Protein AF-A0A2S9T0W3-F1 (afdb_monomer_lite)

Secondary structure (DSSP, 8-state):
-HHHHHHHHHHHHHHHHHHTTSS-HHHHHHHHHSHHHHHHHHHHHHHHHHTGGG--HHHHHHHHHHHHHHHHHSTT-HHHHHHTHHHHHHHHHHHHHHHSPP---SS--HHHHHHHHHHHHHHHHHTT---SSHHHHHHHHHHHHHHHHHHHIIIIIHHHHHHHHHHHHHHTT-

Foldseek 3Di:
DVLLVQLLVVLVVLVVCCVVVVDPPVVSVVVCPDDSNCVNLVVLLVVCVVCVVVDDPVNLVVLQVVLVVCCVPCVVPPNCVRRVNSNSVNSVVCCCPPPPDDDDDPFDLVVQLVVQLVVLVVVCVVVVVAPPDNVVNCVVSVVVSVVRSVVCRVPPVVVVVVVVVVVVVVVVVD

Organism: NCBI:txid28198

Sequence (174 aa):
MILYSLSVVYMFMVDYIVSLEIVSRHHGNILLFQFPAQVRLFMVGILLYILFDKFNKNNIYLLAIVSLILLIFLKDNTYFNYILYPFCIGFMMIFLVYFVKNIKVNFDFSYSLYILHFPVIQLALYFEINPTNPIISFVVLFAVILVLSYFSEKYIEKRFIKIGREIVKKDKSA

pLDDT: mean 91.64, std 5.42, range [58.5, 97.12]

Structure (mmCIF, N/CA/C/O backbone):
data_AF-A0A2S9T0W3-F1
#
_entry.id   AF-A0A2S9T0W3-F1
#
loop_
_atom_site.group_PDB
_atom_site.id
_atom_site.type_symbol
_atom_site.label_atom_id
_atom_site.label_alt_id
_atom_site.label_comp_id
_atom_site.label_asym_id
_atom_site.label_entity_id
_atom_site.label_seq_id
_atom_site.pdbx_PDB_ins_code
_atom_site.Cartn_x
_atom_site.Cartn_y
_atom_site.Cartn_z
_atom_site.occupancy
_atom_site.B_iso_or_equiv
_atom_site.auth_seq_id
_atom_site.auth_comp_id
_atom_site.auth_asym_id
_atom_site.auth_atom_id
_atom_site.pdbx_PDB_model_num
ATOM 1 N N . MET A 1 1 ? 11.071 14.656 4.785 1.00 87.50 1 MET A N 1
ATOM 2 C CA . MET A 1 1 ? 11.487 14.930 3.390 1.00 87.50 1 MET A CA 1
ATOM 3 C C . MET A 1 1 ? 12.848 14.334 3.043 1.00 87.50 1 MET A C 1
ATOM 5 O O . MET A 1 1 ? 12.923 13.676 2.021 1.00 87.50 1 MET A O 1
ATOM 9 N N . ILE A 1 2 ? 13.882 14.448 3.888 1.00 93.88 2 ILE A N 1
ATOM 10 C CA . ILE A 1 2 ? 15.210 13.849 3.613 1.00 93.88 2 ILE A CA 1
ATOM 11 C C . ILE A 1 2 ? 15.140 12.327 3.374 1.00 93.88 2 ILE A C 1
ATOM 13 O O . ILE A 1 2 ? 15.673 11.822 2.393 1.00 93.88 2 ILE A O 1
ATOM 17 N N . LEU A 1 3 ? 14.416 11.587 4.220 1.00 95.06 3 LEU A N 1
ATOM 18 C CA . LEU A 1 3 ? 14.231 10.139 4.031 1.00 95.06 3 LEU A CA 1
ATOM 19 C C . LEU A 1 3 ? 13.476 9.796 2.738 1.00 95.06 3 LEU A C 1
ATOM 21 O O . LEU A 1 3 ? 13.749 8.775 2.118 1.00 95.06 3 LEU A O 1
ATOM 25 N N . TYR A 1 4 ? 12.560 10.669 2.310 1.00 95.94 4 TYR A N 1
ATOM 26 C CA . TYR A 1 4 ? 11.852 10.508 1.044 1.00 95.94 4 TYR A CA 1
ATOM 27 C C . TYR A 1 4 ? 12.822 10.633 -0.132 1.00 95.94 4 TYR A C 1
ATOM 29 O O . TYR A 1 4 ? 12.882 9.743 -0.974 1.00 95.94 4 TYR A O 1
ATOM 37 N N . SER A 1 5 ? 13.627 11.701 -0.158 1.00 95.88 5 SER A N 1
ATOM 38 C CA . SER A 1 5 ? 14.608 11.914 -1.224 1.00 95.88 5 SER A CA 1
ATOM 39 C C . SER A 1 5 ? 15.662 10.810 -1.261 1.00 95.88 5 SER A C 1
ATOM 41 O O . SER A 1 5 ? 15.990 10.341 -2.342 1.00 95.88 5 SER A O 1
ATOM 43 N N . LEU A 1 6 ? 16.139 10.336 -0.104 1.00 96.81 6 LEU A N 1
ATOM 44 C CA . LEU A 1 6 ? 17.075 9.207 -0.038 1.00 96.81 6 LEU A CA 1
ATOM 45 C C . LEU A 1 6 ? 16.468 7.924 -0.614 1.00 96.81 6 LEU A C 1
ATOM 47 O O . LEU A 1 6 ? 17.125 7.226 -1.378 1.00 96.81 6 LEU A O 1
ATOM 51 N N . SER A 1 7 ? 15.205 7.640 -0.291 1.00 96.50 7 SER A N 1
ATOM 52 C CA . SER A 1 7 ? 14.482 6.480 -0.816 1.00 96.50 7 SER A CA 1
ATOM 53 C C . SER A 1 7 ? 14.293 6.560 -2.340 1.00 96.50 7 SER A C 1
ATOM 55 O O . SER A 1 7 ? 14.502 5.574 -3.041 1.00 96.50 7 SER A O 1
ATOM 57 N N . VAL A 1 8 ? 13.991 7.748 -2.877 1.00 96.56 8 VAL A N 1
ATOM 58 C CA . VAL A 1 8 ? 13.901 7.987 -4.329 1.00 96.56 8 VAL A CA 1
ATOM 59 C C . VAL A 1 8 ? 15.259 7.815 -5.015 1.00 96.56 8 VAL A C 1
ATOM 61 O O . VAL A 1 8 ? 15.347 7.124 -6.028 1.00 96.56 8 VAL A O 1
ATOM 64 N N . VAL A 1 9 ? 16.325 8.405 -4.462 1.00 96.81 9 VAL A N 1
ATOM 65 C CA . VAL A 1 9 ? 17.693 8.254 -4.989 1.00 96.81 9 VAL A CA 1
ATOM 66 C C . VAL A 1 9 ? 18.105 6.785 -4.990 1.00 96.81 9 VAL A C 1
ATOM 68 O O . V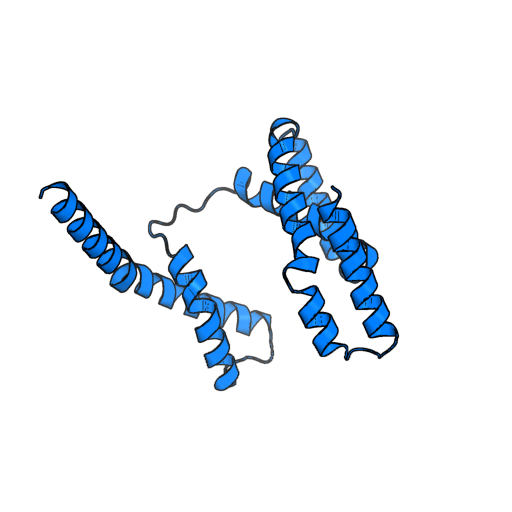AL A 1 9 ? 18.636 6.310 -5.988 1.00 96.81 9 VAL A O 1
ATOM 71 N N . TYR A 1 10 ? 17.797 6.048 -3.919 1.00 96.25 10 TYR A N 1
ATOM 72 C CA . TYR A 1 10 ? 18.045 4.612 -3.839 1.00 96.25 10 TYR A CA 1
ATOM 73 C C . TYR A 1 10 ? 17.376 3.847 -4.990 1.00 96.25 10 TYR A C 1
ATOM 75 O O . TYR A 1 10 ? 18.027 3.022 -5.623 1.00 96.25 10 TYR A O 1
ATOM 83 N N . MET A 1 11 ? 16.116 4.145 -5.321 1.00 95.56 11 MET A N 1
ATOM 84 C CA . MET A 1 11 ? 15.438 3.480 -6.441 1.00 95.56 11 MET A CA 1
ATOM 85 C C . MET A 1 11 ? 16.101 3.758 -7.788 1.00 95.56 11 MET A C 1
ATOM 87 O O . MET A 1 11 ? 16.319 2.822 -8.551 1.00 95.56 11 MET A O 1
ATOM 91 N N . PHE A 1 12 ? 16.463 5.015 -8.067 1.00 96.25 12 PHE A N 1
ATOM 92 C CA . PHE A 1 12 ? 17.197 5.352 -9.290 1.00 96.25 12 PHE A CA 1
ATOM 93 C C . PHE A 1 12 ? 18.577 4.691 -9.331 1.00 96.25 12 PHE A C 1
ATOM 95 O O . PHE A 1 12 ? 19.000 4.245 -10.391 1.00 96.25 12 PHE A O 1
ATOM 102 N N . MET A 1 13 ? 19.268 4.581 -8.193 1.00 95.00 13 MET A N 1
ATOM 103 C CA . MET A 1 13 ? 20.545 3.868 -8.114 1.00 95.00 13 MET A CA 1
ATOM 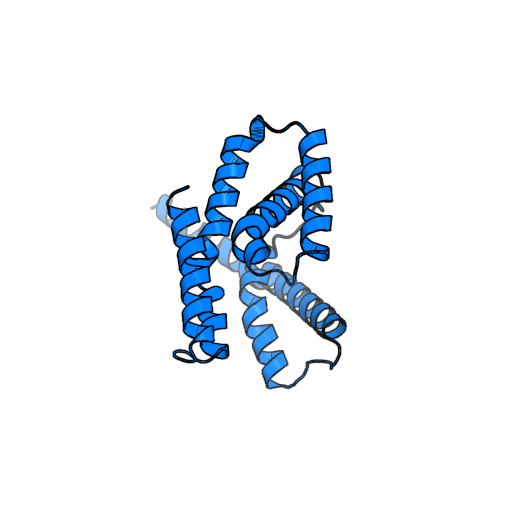104 C C . MET A 1 13 ? 20.385 2.376 -8.412 1.00 95.00 13 MET A C 1
ATOM 106 O O . MET A 1 13 ? 21.174 1.828 -9.177 1.00 95.00 13 MET A O 1
ATOM 110 N N . VAL A 1 14 ? 19.371 1.717 -7.844 1.00 94.44 14 VAL A N 1
ATOM 111 C CA . VAL A 1 14 ? 19.098 0.296 -8.112 1.00 94.44 14 VAL A CA 1
ATOM 112 C C . VAL A 1 14 ? 18.757 0.087 -9.587 1.00 94.44 14 VAL A C 1
ATOM 114 O O . VAL A 1 14 ? 19.331 -0.795 -10.219 1.00 94.44 14 VAL A O 1
ATOM 117 N N . ASP A 1 15 ? 17.889 0.927 -10.151 1.00 93.81 15 ASP A N 1
ATOM 118 C CA . ASP A 1 15 ? 17.519 0.881 -11.570 1.00 93.81 15 ASP A CA 1
ATOM 119 C C . ASP A 1 15 ? 18.736 1.084 -12.488 1.00 93.81 15 ASP A C 1
ATOM 121 O O . ASP A 1 15 ? 18.955 0.329 -13.435 1.00 93.81 15 ASP A O 1
ATOM 125 N N . TYR A 1 16 ? 19.606 2.035 -12.141 1.00 94.06 16 TYR A N 1
ATOM 126 C CA . TYR A 1 16 ? 20.853 2.287 -12.855 1.00 94.06 16 TYR A CA 1
ATOM 127 C C . TYR A 1 16 ? 21.806 1.084 -12.805 1.00 94.06 16 TYR A C 1
ATOM 129 O O . TYR A 1 16 ? 22.301 0.655 -13.844 1.00 94.06 16 TYR A O 1
ATOM 137 N N . ILE A 1 17 ? 22.024 0.475 -11.637 1.00 94.69 17 ILE A N 1
ATOM 138 C CA . ILE A 1 17 ? 22.890 -0.711 -11.492 1.00 94.69 17 ILE A CA 1
ATOM 139 C C . ILE A 1 17 ? 22.334 -1.906 -12.284 1.00 94.69 17 ILE A C 1
ATOM 141 O O . ILE A 1 17 ? 23.104 -2.664 -12.876 1.00 94.69 17 ILE A O 1
ATOM 145 N N . VAL A 1 18 ? 21.008 -2.061 -12.331 1.00 93.88 18 VAL A N 1
ATOM 146 C CA . VAL A 1 18 ? 20.337 -3.074 -13.161 1.00 93.88 18 VAL A CA 1
ATOM 147 C C . VAL A 1 18 ? 20.537 -2.793 -14.652 1.00 93.88 18 VAL A C 1
ATOM 149 O O . VAL A 1 18 ? 20.766 -3.727 -15.418 1.00 93.88 18 VAL A O 1
ATOM 152 N N . SER A 1 19 ? 20.490 -1.525 -15.073 1.00 92.00 19 SER A N 1
ATOM 153 C CA . SER A 1 19 ? 20.738 -1.131 -16.468 1.00 92.00 19 SER A CA 1
ATOM 154 C C . SER A 1 19 ? 22.182 -1.377 -16.919 1.00 92.00 19 SER A C 1
ATOM 156 O O . SER A 1 19 ? 22.417 -1.627 -18.096 1.00 92.00 19 SER A O 1
ATOM 158 N N . LEU A 1 20 ? 23.129 -1.365 -15.976 1.00 94.19 20 LEU A N 1
ATOM 159 C CA . LEU A 1 20 ? 24.537 -1.703 -16.199 1.00 94.19 20 LEU A CA 1
ATOM 160 C C . LEU A 1 20 ? 24.818 -3.215 -16.161 1.00 94.19 20 LEU A C 1
ATOM 162 O O . LEU A 1 20 ? 25.978 -3.612 -16.214 1.00 94.19 20 LEU A O 1
ATOM 166 N N . GLU A 1 21 ? 23.789 -4.053 -16.006 1.00 91.00 21 GLU A N 1
ATOM 167 C CA . GLU A 1 21 ? 23.893 -5.518 -15.906 1.00 91.00 21 GLU A CA 1
ATOM 168 C C . GLU A 1 21 ? 24.766 -6.031 -14.741 1.00 91.00 21 GLU A C 1
ATOM 170 O O . GLU A 1 21 ? 25.044 -7.224 -14.642 1.00 91.00 21 GLU A O 1
ATOM 175 N N . ILE A 1 22 ? 25.136 -5.160 -13.794 1.00 90.50 22 ILE A N 1
ATOM 176 C CA . ILE A 1 22 ? 25.894 -5.523 -12.582 1.00 90.50 22 ILE A CA 1
ATOM 177 C C . ILE A 1 22 ? 25.056 -6.450 -11.689 1.00 90.50 22 ILE A C 1
ATOM 179 O O . ILE A 1 22 ? 25.578 -7.344 -11.023 1.00 90.50 22 ILE A O 1
ATOM 183 N N . VAL A 1 23 ? 23.737 -6.235 -11.671 1.00 91.38 23 VAL A N 1
ATOM 184 C CA . VAL A 1 23 ? 22.764 -7.045 -10.935 1.00 91.38 23 VAL A CA 1
ATOM 185 C C . VAL A 1 23 ? 21.680 -7.508 -11.899 1.00 91.38 23 VAL A C 1
ATOM 187 O O . VAL A 1 23 ? 21.122 -6.715 -12.654 1.00 91.38 23 VAL A O 1
ATOM 190 N N . SER A 1 24 ? 21.333 -8.798 -11.843 1.00 91.94 24 SER A N 1
ATOM 191 C CA . SER A 1 24 ? 20.229 -9.336 -12.647 1.00 91.94 24 SER A CA 1
ATOM 192 C C . SER A 1 24 ? 18.919 -8.580 -12.381 1.00 91.94 24 SER A C 1
ATOM 194 O O . SER A 1 24 ? 18.601 -8.257 -11.232 1.00 91.94 24 SER A O 1
ATOM 196 N N . ARG A 1 25 ? 18.103 -8.381 -13.424 1.00 88.81 25 ARG A N 1
ATOM 197 C CA . ARG A 1 25 ? 16.793 -7.708 -13.311 1.00 88.81 25 ARG A CA 1
ATOM 198 C C . ARG A 1 25 ? 15.903 -8.302 -12.218 1.00 88.81 25 ARG A C 1
ATOM 200 O O . ARG A 1 25 ? 15.229 -7.565 -11.509 1.00 88.81 25 ARG A O 1
ATOM 207 N N . HIS A 1 26 ? 15.938 -9.624 -12.044 1.00 88.56 26 HIS A N 1
ATOM 208 C CA . HIS A 1 26 ? 15.173 -10.308 -11.003 1.00 88.56 26 HIS A CA 1
ATOM 209 C C . HIS A 1 26 ? 15.564 -9.838 -9.592 1.00 88.56 26 HIS A C 1
ATOM 211 O O . HIS A 1 26 ? 14.705 -9.456 -8.801 1.00 88.56 26 HIS A O 1
ATOM 217 N N . HIS A 1 27 ? 16.864 -9.809 -9.285 1.00 89.19 27 HIS A N 1
ATOM 218 C CA . HIS A 1 27 ? 17.356 -9.346 -7.986 1.00 89.19 27 HIS A CA 1
ATOM 219 C C . HIS A 1 27 ? 17.132 -7.843 -7.787 1.00 89.19 27 HIS A C 1
ATOM 221 O O . HIS A 1 27 ? 16.745 -7.423 -6.698 1.00 89.19 27 HIS A O 1
ATOM 227 N N . GLY A 1 28 ? 17.302 -7.044 -8.844 1.00 89.00 28 GLY A N 1
ATOM 228 C CA . GLY A 1 28 ? 16.994 -5.614 -8.823 1.00 89.00 28 GLY A CA 1
ATOM 229 C C . GLY A 1 28 ? 15.540 -5.331 -8.446 1.00 89.00 28 GLY A C 1
ATOM 230 O O . GLY A 1 28 ? 15.280 -4.541 -7.541 1.00 89.00 28 GLY A O 1
ATOM 231 N N . ASN A 1 29 ? 14.595 -6.049 -9.058 1.00 88.06 29 ASN A N 1
ATOM 232 C CA . ASN A 1 29 ? 13.175 -5.923 -8.730 1.00 88.06 29 ASN A CA 1
ATOM 233 C C . ASN A 1 29 ? 12.904 -6.234 -7.255 1.00 88.06 29 ASN A C 1
ATOM 235 O O . ASN A 1 29 ? 12.200 -5.474 -6.597 1.00 88.06 29 ASN A O 1
ATOM 239 N N . ILE A 1 30 ? 13.502 -7.297 -6.707 1.00 90.31 30 ILE A N 1
ATOM 240 C CA . ILE A 1 30 ? 13.358 -7.632 -5.282 1.00 90.31 30 ILE A CA 1
ATOM 241 C C . ILE A 1 30 ? 13.809 -6.461 -4.400 1.00 90.31 30 ILE A C 1
ATOM 243 O O . ILE A 1 30 ? 13.082 -6.081 -3.484 1.00 90.31 30 ILE A O 1
ATOM 247 N N . LEU A 1 31 ? 14.964 -5.856 -4.689 1.00 91.62 31 LEU A N 1
ATOM 248 C CA . LEU A 1 31 ? 15.489 -4.712 -3.932 1.00 91.62 31 LEU A CA 1
ATOM 249 C C . LEU A 1 31 ? 14.554 -3.495 -3.988 1.00 91.62 31 LEU A C 1
ATOM 251 O O . LEU A 1 31 ? 14.354 -2.821 -2.976 1.00 91.62 31 LEU A O 1
ATOM 255 N N . LEU A 1 32 ? 13.915 -3.248 -5.134 1.00 92.19 32 LEU A N 1
ATOM 256 C CA . LEU A 1 32 ? 12.924 -2.178 -5.279 1.00 92.19 32 LEU A CA 1
ATOM 257 C C . LEU A 1 32 ? 11.651 -2.420 -4.450 1.00 92.19 32 LEU A C 1
ATOM 259 O O . LEU A 1 32 ? 10.975 -1.455 -4.093 1.00 92.19 32 LEU A O 1
ATOM 263 N N . PHE A 1 33 ? 11.324 -3.666 -4.097 1.00 87.88 33 PHE A N 1
ATOM 264 C CA . PHE A 1 33 ? 10.196 -3.999 -3.215 1.00 87.88 33 PHE A CA 1
ATOM 265 C C . PHE A 1 33 ? 10.563 -4.055 -1.725 1.00 87.88 33 PHE A C 1
ATOM 267 O O . PHE A 1 33 ? 9.675 -4.188 -0.883 1.00 87.88 33 PHE A O 1
ATOM 274 N N . GLN A 1 34 ? 11.841 -3.910 -1.368 1.00 91.31 34 GLN A N 1
ATOM 275 C CA . GLN A 1 34 ? 12.279 -3.921 0.026 1.00 91.31 34 GLN A CA 1
ATOM 276 C C . GLN A 1 34 ? 12.079 -2.578 0.731 1.00 91.31 34 GLN A C 1
ATOM 278 O O . GLN A 1 34 ? 11.897 -1.522 0.120 1.00 91.31 34 GLN A O 1
ATOM 283 N N . PHE A 1 35 ? 12.169 -2.626 2.062 1.00 89.75 35 PHE A N 1
ATOM 284 C CA . PHE A 1 35 ? 11.924 -1.488 2.940 1.00 89.75 35 PHE A CA 1
ATOM 285 C C . PHE A 1 35 ? 12.629 -0.186 2.514 1.00 89.75 35 PHE A C 1
ATOM 287 O O . PHE A 1 35 ? 11.923 0.818 2.439 1.00 89.75 35 PHE A O 1
ATOM 294 N N . PRO A 1 36 ? 13.933 -0.150 2.148 1.00 93.00 36 PRO A N 1
ATOM 295 C CA . PRO A 1 36 ? 14.613 1.099 1.780 1.00 93.00 36 PRO A CA 1
ATOM 296 C C . PRO A 1 36 ? 13.941 1.858 0.627 1.00 93.00 36 PRO A C 1
ATOM 298 O O . PRO A 1 36 ? 13.770 3.078 0.694 1.00 93.00 36 PRO A O 1
ATOM 301 N N . ALA A 1 37 ? 13.489 1.139 -0.403 1.00 93.06 37 ALA A N 1
ATOM 302 C CA . ALA A 1 37 ? 12.727 1.725 -1.499 1.00 93.06 37 ALA A CA 1
ATOM 303 C C . ALA A 1 37 ? 11.314 2.119 -1.051 1.00 93.06 37 ALA A C 1
ATOM 305 O O . ALA A 1 37 ? 10.798 3.150 -1.470 1.00 93.06 37 ALA A O 1
ATOM 306 N N . GLN A 1 38 ? 10.670 1.333 -0.189 1.00 94.50 38 GLN A N 1
ATOM 307 C CA . GLN A 1 38 ? 9.282 1.566 0.218 1.00 94.50 38 GLN A CA 1
ATOM 308 C C . GLN A 1 38 ? 9.112 2.643 1.309 1.00 94.50 38 GLN A C 1
ATOM 310 O O . GLN A 1 38 ? 7.997 3.131 1.496 1.00 94.50 38 GLN A O 1
ATOM 315 N N . VAL A 1 39 ? 10.191 3.110 1.962 1.00 95.75 39 VAL A N 1
ATOM 316 C CA . VAL A 1 39 ? 10.153 4.220 2.946 1.00 95.75 39 VAL A CA 1
ATOM 317 C C . VAL A 1 39 ? 9.423 5.449 2.395 1.00 95.75 39 VAL A C 1
ATOM 319 O O . VAL A 1 39 ? 8.686 6.112 3.126 1.00 95.75 39 VAL A O 1
ATOM 322 N N . ARG A 1 40 ? 9.565 5.747 1.098 1.00 95.38 40 ARG A N 1
ATOM 323 C CA . ARG A 1 40 ? 8.873 6.869 0.450 1.00 95.38 40 ARG A CA 1
ATOM 324 C C . ARG A 1 40 ? 7.343 6.828 0.609 1.00 95.38 40 ARG A C 1
ATOM 326 O O . ARG A 1 40 ? 6.743 7.878 0.828 1.00 95.38 40 ARG A O 1
ATOM 333 N N . LEU A 1 41 ? 6.723 5.641 0.577 1.00 94.94 41 LEU A N 1
ATOM 334 C CA . LEU A 1 41 ? 5.279 5.471 0.799 1.00 94.94 4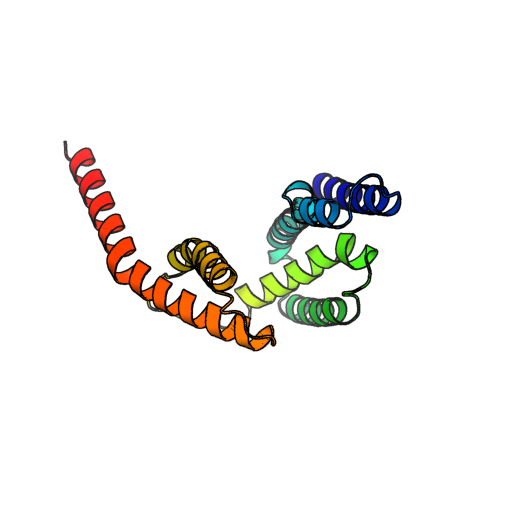1 LEU A CA 1
ATOM 335 C C . LEU A 1 41 ? 4.895 5.837 2.233 1.00 94.94 41 LEU A C 1
ATOM 337 O O . LEU A 1 41 ? 3.948 6.588 2.456 1.00 94.94 41 LEU A O 1
ATOM 341 N N . PHE A 1 42 ? 5.678 5.360 3.201 1.00 94.75 42 PHE A N 1
ATOM 342 C CA . PHE A 1 42 ? 5.461 5.643 4.617 1.00 94.75 42 PHE A CA 1
ATOM 343 C C . PHE A 1 42 ? 5.597 7.140 4.928 1.00 94.75 42 PHE A C 1
ATOM 345 O O . PHE A 1 42 ? 4.748 7.724 5.602 1.00 94.75 42 PHE A O 1
ATOM 352 N N . MET A 1 43 ? 6.623 7.790 4.370 1.00 96.50 43 MET A N 1
ATOM 353 C CA . MET A 1 43 ? 6.848 9.225 4.554 1.00 96.50 43 MET A CA 1
ATOM 354 C C . MET A 1 43 ? 5.710 10.075 3.984 1.00 96.50 43 MET A C 1
ATOM 356 O O . MET A 1 43 ? 5.341 11.076 4.598 1.00 96.50 43 MET A O 1
ATOM 360 N N . VAL A 1 44 ? 5.142 9.689 2.836 1.00 96.69 44 VAL A N 1
ATOM 361 C CA . VAL A 1 44 ? 3.965 10.369 2.279 1.00 96.69 44 VAL A CA 1
ATOM 362 C C . VAL A 1 44 ? 2.741 10.164 3.162 1.00 96.69 44 VAL A C 1
ATOM 364 O O . VAL A 1 44 ? 2.033 11.132 3.416 1.00 96.69 44 VAL A O 1
ATOM 367 N N . GLY A 1 45 ? 2.520 8.956 3.684 1.00 94.56 45 GLY A N 1
ATOM 368 C CA . GLY A 1 45 ? 1.441 8.702 4.641 1.00 94.56 45 GLY A CA 1
ATOM 369 C C . GLY A 1 45 ? 1.514 9.630 5.859 1.00 94.56 45 GLY A C 1
ATOM 370 O O . GLY A 1 45 ? 0.534 10.300 6.179 1.00 94.56 45 GLY A O 1
ATOM 371 N N . ILE A 1 46 ? 2.696 9.753 6.477 1.00 94.62 46 ILE A N 1
ATOM 372 C CA . ILE A 1 46 ? 2.929 10.684 7.596 1.00 94.62 46 ILE A CA 1
ATOM 373 C C . ILE A 1 46 ? 2.655 12.130 7.179 1.00 94.62 46 ILE A C 1
ATOM 375 O O . ILE A 1 46 ? 1.978 12.868 7.893 1.00 94.62 46 ILE A O 1
ATOM 379 N N . LEU A 1 47 ? 3.191 12.551 6.032 1.00 95.25 47 LEU A N 1
ATOM 380 C CA . LEU A 1 47 ? 3.035 13.919 5.548 1.00 95.25 47 LEU A CA 1
ATOM 381 C C . LEU A 1 47 ? 1.561 14.273 5.334 1.00 95.25 47 LEU A C 1
ATOM 383 O O . LEU A 1 47 ? 1.113 15.329 5.776 1.00 95.25 47 LEU A O 1
ATOM 387 N N . LEU A 1 48 ? 0.812 13.394 4.671 1.00 94.25 48 LEU A N 1
ATOM 388 C CA . LEU A 1 48 ? -0.603 13.616 4.410 1.00 94.25 48 LEU A CA 1
ATOM 389 C C . LEU A 1 48 ? -1.434 13.581 5.693 1.00 94.25 48 LEU A C 1
ATOM 391 O O . LEU A 1 48 ? -2.385 14.346 5.790 1.00 94.25 48 LEU A O 1
ATOM 395 N N . TYR A 1 49 ? -1.058 12.765 6.682 1.00 92.56 49 TYR A N 1
ATOM 396 C CA . TYR A 1 49 ? -1.688 12.775 8.002 1.00 92.56 49 TYR A CA 1
ATOM 397 C C . TYR A 1 49 ? -1.476 14.114 8.726 1.00 92.56 49 TYR A C 1
ATOM 399 O O . TYR A 1 49 ? -2.431 14.713 9.203 1.00 92.56 49 TYR A O 1
ATOM 407 N N . ILE A 1 50 ? -0.246 14.639 8.745 1.00 93.81 50 ILE A N 1
ATOM 40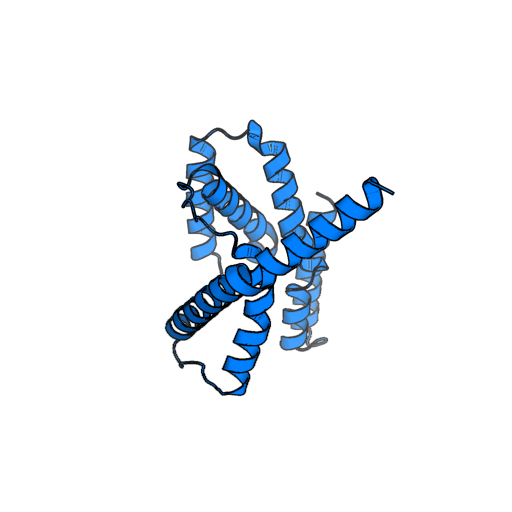8 C CA . ILE A 1 50 ? 0.059 15.944 9.364 1.00 93.81 50 ILE A CA 1
ATOM 409 C C . ILE A 1 50 ? -0.680 17.088 8.656 1.00 93.81 50 ILE A C 1
ATOM 411 O O . ILE A 1 50 ? -1.088 18.063 9.283 1.00 93.81 50 ILE A O 1
ATOM 415 N N . LEU A 1 51 ? -0.822 16.999 7.333 1.00 92.62 51 LEU A N 1
ATOM 416 C CA . LEU A 1 51 ? -1.509 18.005 6.526 1.00 92.62 51 LEU A CA 1
ATOM 417 C C . LEU A 1 51 ? -3.016 17.753 6.408 1.00 92.62 51 LEU A C 1
ATOM 419 O O . LEU A 1 51 ? -3.686 18.545 5.748 1.00 92.62 51 LEU A O 1
ATOM 423 N N . PHE A 1 52 ? -3.546 16.697 7.029 1.00 90.31 52 PHE A N 1
ATOM 424 C CA . PHE A 1 52 ? -4.917 16.240 6.819 1.00 90.31 52 PHE A CA 1
ATOM 425 C C . PHE A 1 52 ? -5.936 17.352 7.080 1.00 90.31 52 PHE A C 1
ATOM 427 O O . PHE A 1 52 ? -6.764 17.638 6.217 1.00 90.31 52 PHE A O 1
ATOM 434 N N . ASP A 1 53 ? -5.785 18.065 8.197 1.00 88.88 53 ASP A N 1
ATOM 435 C CA . ASP A 1 53 ? -6.687 19.150 8.605 1.00 88.88 53 ASP A CA 1
ATOM 436 C C . ASP A 1 53 ? -6.659 20.364 7.664 1.00 88.88 53 ASP A C 1
ATOM 438 O O . ASP A 1 53 ? -7.576 21.184 7.668 1.00 88.88 53 ASP A O 1
ATOM 442 N N . LYS A 1 54 ? -5.618 20.501 6.832 1.00 89.75 54 LYS A N 1
ATOM 443 C CA . LYS A 1 54 ? -5.518 21.583 5.839 1.00 89.75 54 LYS A CA 1
ATOM 444 C C . LYS A 1 54 ? -6.279 21.268 4.553 1.00 89.75 54 LYS A C 1
ATOM 446 O O . LYS A 1 54 ? -6.465 22.161 3.724 1.00 89.75 54 LYS A O 1
ATOM 451 N N . PHE A 1 55 ? -6.681 20.016 4.342 1.00 88.50 55 PHE A N 1
ATOM 452 C CA . PHE A 1 55 ? -7.390 19.616 3.137 1.00 88.50 55 PHE A CA 1
ATOM 453 C C . PHE A 1 55 ? -8.902 19.726 3.323 1.00 88.50 55 PHE A C 1
ATOM 455 O O . PHE A 1 55 ? -9.516 19.030 4.126 1.00 88.50 55 PHE A O 1
ATOM 462 N N . ASN A 1 56 ? -9.536 20.544 2.484 1.00 87.69 56 ASN A N 1
ATOM 463 C CA . ASN A 1 56 ? -10.990 20.542 2.369 1.00 87.69 56 ASN A CA 1
ATOM 464 C C . ASN A 1 56 ? -11.474 19.262 1.673 1.00 87.69 56 ASN A C 1
ATOM 466 O O . ASN A 1 56 ? -10.823 18.758 0.755 1.00 87.69 56 ASN A O 1
ATOM 470 N N . LYS A 1 57 ? -12.680 18.799 2.029 1.00 85.31 57 LYS A N 1
ATOM 471 C CA . LYS A 1 57 ? -13.328 17.620 1.427 1.00 85.31 57 LYS A CA 1
ATOM 472 C C . LYS A 1 57 ? -13.255 17.627 -0.104 1.00 85.31 57 LYS A C 1
ATOM 474 O O . LYS A 1 57 ? -12.745 16.678 -0.684 1.00 85.31 57 LYS A O 1
ATOM 479 N N . ASN A 1 58 ? -13.690 18.707 -0.755 1.00 88.44 58 ASN A N 1
ATOM 480 C CA . ASN A 1 58 ? -13.701 18.800 -2.222 1.00 88.44 58 ASN A CA 1
ATOM 481 C C . ASN A 1 58 ? -12.299 18.653 -2.838 1.00 88.44 58 ASN A C 1
ATOM 483 O O . ASN A 1 58 ? -12.160 18.040 -3.896 1.00 88.44 58 ASN A O 1
ATOM 487 N N . ASN A 1 59 ? -11.261 19.143 -2.152 1.00 90.94 59 ASN A N 1
ATOM 488 C CA . ASN A 1 59 ? -9.881 19.011 -2.611 1.00 90.94 59 ASN A CA 1
ATOM 489 C C . ASN A 1 59 ? -9.445 17.544 -2.591 1.00 90.94 59 ASN A C 1
ATOM 491 O O . ASN A 1 59 ? -8.785 17.108 -3.525 1.00 90.94 59 ASN A O 1
ATOM 495 N N . ILE A 1 60 ? -9.846 16.766 -1.580 1.00 92.12 60 ILE A N 1
ATOM 496 C CA . ILE A 1 60 ? -9.496 15.340 -1.487 1.00 92.12 60 ILE A CA 1
ATOM 497 C C . ILE A 1 60 ? -10.167 14.531 -2.603 1.00 92.12 60 ILE A C 1
ATOM 499 O O . ILE A 1 60 ? -9.500 13.707 -3.220 1.00 92.12 60 ILE A O 1
ATOM 503 N N . TYR A 1 61 ? -11.443 14.791 -2.920 1.00 93.44 61 TYR A N 1
ATOM 504 C CA . TYR A 1 61 ? -12.111 14.140 -4.060 1.00 93.44 61 TYR A CA 1
ATOM 505 C C . TYR A 1 61 ? -11.379 14.435 -5.371 1.00 93.44 61 TYR A C 1
ATOM 507 O O . TYR A 1 61 ? -11.072 13.514 -6.126 1.00 93.44 61 TYR A O 1
ATOM 515 N N . LEU A 1 62 ? -11.064 15.710 -5.624 1.00 95.31 62 LEU A N 1
ATOM 516 C CA . LEU A 1 62 ? -10.345 16.117 -6.828 1.00 95.31 62 LEU A CA 1
ATOM 517 C C . LEU A 1 62 ? -8.958 15.468 -6.889 1.00 95.31 62 LEU A C 1
ATOM 519 O O . LEU A 1 62 ? -8.610 14.871 -7.904 1.00 95.31 62 LEU A O 1
ATOM 523 N N . LEU A 1 63 ? -8.188 15.530 -5.800 1.00 95.31 63 LEU A N 1
ATOM 524 C CA . LEU A 1 63 ? -6.850 14.944 -5.722 1.00 95.31 63 LEU A CA 1
ATOM 525 C C . LEU A 1 63 ? -6.879 13.425 -5.906 1.00 95.31 63 LEU A C 1
ATO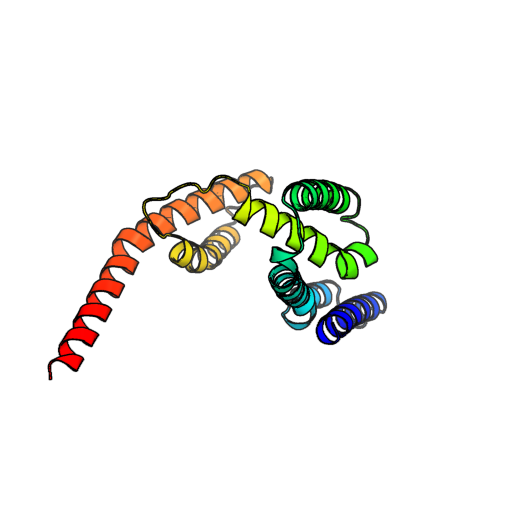M 527 O O . LEU A 1 63 ? -6.001 12.895 -6.580 1.00 95.31 63 LEU A O 1
ATOM 531 N N . ALA A 1 64 ? -7.881 12.725 -5.375 1.00 95.50 64 ALA A N 1
ATOM 532 C CA . ALA A 1 64 ? -8.038 11.286 -5.568 1.00 95.50 64 ALA A CA 1
ATOM 533 C C . ALA A 1 64 ? -8.374 10.937 -7.025 1.00 95.50 64 ALA A C 1
ATOM 535 O O . ALA A 1 64 ? -7.747 10.047 -7.594 1.00 95.50 64 ALA A O 1
ATOM 536 N N . ILE A 1 65 ? -9.288 11.673 -7.668 1.00 95.94 65 ILE A N 1
ATOM 537 C CA . ILE A 1 65 ? -9.622 11.472 -9.090 1.00 95.94 65 ILE A CA 1
ATOM 538 C C . ILE A 1 65 ? -8.393 11.720 -9.970 1.00 95.94 65 ILE A C 1
ATOM 540 O O . ILE A 1 65 ? -8.060 10.888 -10.813 1.00 95.94 65 ILE A O 1
ATOM 544 N N . VAL A 1 66 ? -7.681 12.829 -9.747 1.00 97.00 66 VAL A N 1
ATOM 545 C CA . VAL A 1 66 ? -6.439 13.140 -10.470 1.00 97.00 66 VAL A CA 1
ATOM 546 C C . VAL A 1 66 ? -5.390 12.055 -10.227 1.00 97.00 66 VAL A C 1
ATOM 548 O O . VAL A 1 66 ? -4.769 11.586 -11.177 1.00 97.00 66 VAL A O 1
ATOM 551 N N . SER A 1 67 ? -5.234 11.599 -8.983 1.00 96.88 67 SER A N 1
ATOM 552 C CA . SER A 1 67 ? -4.314 10.511 -8.634 1.00 96.88 67 SER A CA 1
ATOM 553 C C . SER A 1 67 ? -4.654 9.219 -9.374 1.00 96.88 67 SER A C 1
ATOM 555 O O . SER A 1 67 ? -3.756 8.582 -9.914 1.00 96.88 67 SER A O 1
ATOM 557 N N . LEU A 1 68 ? -5.935 8.846 -9.453 1.00 96.69 68 LEU A N 1
ATOM 558 C CA . LEU A 1 68 ? -6.386 7.659 -10.180 1.00 96.69 68 LEU A CA 1
ATOM 559 C C . LEU A 1 68 ? -6.060 7.754 -11.676 1.00 96.69 68 LEU A C 1
ATOM 561 O O . LEU A 1 68 ? -5.546 6.799 -12.253 1.00 96.69 68 LEU A O 1
ATOM 565 N N . ILE A 1 69 ? -6.318 8.911 -12.292 1.00 96.56 69 ILE A N 1
ATOM 566 C CA . ILE A 1 69 ? -5.992 9.159 -13.702 1.00 96.56 69 ILE A CA 1
ATOM 567 C C . ILE A 1 69 ? -4.481 9.018 -13.916 1.00 96.56 69 ILE A C 1
ATOM 569 O O . ILE A 1 69 ? -4.051 8.255 -14.779 1.00 96.56 69 ILE A O 1
ATOM 573 N N . LEU A 1 70 ? -3.663 9.689 -13.101 1.00 96.56 70 LEU A N 1
ATOM 574 C CA . LEU A 1 70 ? -2.204 9.615 -13.216 1.00 96.56 70 LEU A CA 1
ATOM 575 C C . LEU A 1 70 ? -1.685 8.183 -13.043 1.00 96.56 70 LEU A C 1
ATOM 577 O O . LEU A 1 70 ? -0.837 7.752 -13.819 1.00 96.56 70 LEU A O 1
ATOM 581 N N . LEU A 1 71 ? -2.229 7.422 -12.088 1.00 96.19 71 LEU A N 1
ATOM 582 C CA . LEU A 1 71 ? -1.862 6.020 -11.874 1.00 96.19 71 LEU A CA 1
ATOM 583 C C . LEU A 1 71 ? -2.166 5.136 -13.087 1.00 96.19 71 LEU A C 1
ATOM 585 O O . LEU A 1 71 ? -1.411 4.208 -13.345 1.00 96.19 71 LEU A O 1
ATOM 589 N N . ILE A 1 72 ? -3.242 5.403 -13.830 1.00 95.25 72 ILE A N 1
ATOM 590 C CA . ILE A 1 72 ? -3.607 4.622 -15.021 1.00 95.25 72 ILE A CA 1
ATOM 591 C C . ILE A 1 72 ? -2.731 5.008 -16.218 1.00 95.25 72 ILE A C 1
ATOM 593 O O . ILE A 1 72 ? -2.212 4.130 -16.906 1.00 95.25 72 ILE A O 1
ATOM 597 N N . PHE A 1 73 ? -2.561 6.309 -16.467 1.00 95.94 73 PHE A N 1
ATOM 598 C CA . PHE A 1 73 ? -1.886 6.811 -17.668 1.00 95.94 73 PHE A CA 1
ATOM 599 C C . PHE A 1 73 ? -0.357 6.796 -17.574 1.00 95.94 73 PHE A C 1
ATOM 601 O O . PHE A 1 73 ? 0.307 6.649 -18.596 1.00 95.94 73 PHE A O 1
ATOM 608 N N . LEU A 1 74 ? 0.215 6.950 -16.377 1.00 95.69 74 LEU A N 1
ATOM 609 C CA . LEU A 1 74 ? 1.666 7.048 -16.172 1.00 95.69 74 LEU A CA 1
ATOM 610 C C . LEU A 1 74 ? 2.272 5.805 -15.512 1.00 95.69 74 LEU A C 1
ATOM 612 O O . LEU A 1 74 ? 3.428 5.851 -15.094 1.00 95.69 74 LEU A O 1
ATOM 616 N N . LYS A 1 75 ? 1.536 4.688 -15.444 1.00 91.25 75 LYS A N 1
ATOM 617 C CA . LYS A 1 75 ? 1.991 3.449 -14.786 1.00 91.25 75 LYS A CA 1
ATOM 618 C C . LYS A 1 75 ? 3.336 2.928 -15.305 1.00 91.25 75 LYS A C 1
ATOM 620 O O . LYS A 1 75 ? 4.080 2.316 -14.549 1.00 91.25 75 LYS A O 1
ATOM 625 N N . ASP A 1 76 ? 3.646 3.164 -16.580 1.00 92.19 76 ASP A N 1
ATOM 626 C CA . ASP A 1 76 ? 4.858 2.655 -17.233 1.00 92.19 76 ASP A CA 1
ATOM 627 C C . ASP A 1 76 ? 6.027 3.661 -17.155 1.00 92.19 76 ASP A C 1
ATOM 629 O O . ASP A 1 76 ? 7.145 3.364 -17.569 1.00 92.19 76 ASP A O 1
ATOM 633 N N . ASN A 1 77 ? 5.798 4.859 -16.603 1.00 95.06 77 ASN A N 1
ATOM 634 C CA . ASN A 1 77 ? 6.820 5.891 -16.463 1.00 95.06 77 ASN A CA 1
ATOM 635 C C . ASN A 1 77 ? 7.607 5.707 -15.151 1.00 95.06 77 ASN A C 1
ATOM 637 O O . ASN A 1 77 ? 7.073 5.861 -14.051 1.00 95.06 77 ASN A O 1
ATOM 641 N N . THR A 1 78 ? 8.905 5.420 -15.264 1.00 92.75 78 THR A N 1
ATOM 642 C CA . THR A 1 78 ? 9.800 5.167 -14.121 1.00 92.75 78 THR A CA 1
ATOM 643 C C . THR A 1 78 ? 9.915 6.367 -13.179 1.00 92.75 78 THR A C 1
ATOM 645 O O . THR A 1 78 ? 9.776 6.216 -11.965 1.00 92.75 78 THR A O 1
ATOM 648 N N . TYR A 1 79 ? 10.083 7.577 -13.719 1.00 94.50 79 TYR A N 1
ATOM 649 C CA . TYR A 1 79 ? 10.170 8.805 -12.925 1.00 94.50 79 TYR A CA 1
ATOM 650 C C . TYR A 1 79 ? 8.892 9.050 -12.122 1.00 94.50 79 TYR A C 1
ATOM 652 O O . TYR A 1 79 ? 8.954 9.372 -10.933 1.00 94.50 79 TYR A O 1
ATOM 660 N N . PHE A 1 80 ? 7.730 8.841 -12.745 1.00 96.12 80 PHE A N 1
ATOM 661 C CA . PHE A 1 80 ? 6.446 8.910 -12.055 1.00 96.12 80 PHE A CA 1
ATOM 662 C C . PHE A 1 80 ? 6.361 7.866 -10.930 1.00 96.12 80 PHE A C 1
ATOM 664 O O . PHE A 1 80 ? 6.040 8.219 -9.793 1.00 96.12 80 PHE A O 1
ATOM 671 N N . ASN A 1 81 ? 6.719 6.611 -11.210 1.00 93.44 81 ASN A N 1
ATOM 672 C CA . ASN A 1 81 ? 6.664 5.505 -10.247 1.00 93.44 81 ASN A CA 1
ATOM 673 C C . ASN A 1 81 ? 7.574 5.693 -9.027 1.00 93.44 81 ASN A C 1
ATOM 675 O O . ASN A 1 81 ? 7.269 5.231 -7.918 1.00 93.44 81 ASN A O 1
ATOM 679 N N . TYR A 1 82 ? 8.708 6.360 -9.210 1.00 94.81 82 TYR A N 1
ATOM 680 C CA . TYR A 1 82 ? 9.645 6.587 -8.114 1.00 94.81 82 TYR A CA 1
ATOM 681 C C . TYR A 1 82 ? 9.248 7.826 -7.308 1.00 94.81 82 TYR A C 1
ATOM 683 O O . TYR A 1 82 ? 9.276 7.777 -6.078 1.00 94.81 82 TYR A O 1
ATOM 691 N N . ILE A 1 83 ? 8.798 8.899 -7.969 1.00 95.56 83 ILE A N 1
ATOM 692 C CA . ILE A 1 83 ? 8.631 10.220 -7.343 1.00 95.56 83 ILE A CA 1
ATOM 693 C C . ILE A 1 83 ? 7.181 10.562 -6.994 1.00 95.56 83 ILE A C 1
ATOM 695 O O . ILE A 1 83 ? 6.948 11.153 -5.946 1.00 95.56 83 ILE A O 1
ATOM 699 N N . LEU A 1 84 ? 6.201 10.269 -7.846 1.00 96.06 84 LEU A N 1
ATOM 700 C CA . LEU A 1 84 ? 4.822 10.761 -7.681 1.00 96.06 84 LEU A CA 1
ATOM 701 C C . LEU A 1 84 ? 3.830 9.671 -7.291 1.00 96.06 84 LEU A C 1
ATOM 703 O O . LEU A 1 84 ? 2.831 9.960 -6.628 1.00 96.06 84 LEU A O 1
ATOM 707 N N . TYR A 1 85 ? 4.124 8.419 -7.631 1.00 95.69 85 TYR A N 1
ATOM 708 C CA . TYR A 1 85 ? 3.310 7.271 -7.248 1.00 95.69 85 TYR A CA 1
ATOM 709 C C . TYR A 1 85 ? 2.975 7.233 -5.746 1.00 95.69 85 TYR A C 1
ATOM 711 O O . TYR A 1 85 ? 1.800 7.046 -5.424 1.00 95.69 85 TYR A O 1
ATOM 719 N N . PRO A 1 86 ? 3.916 7.498 -4.810 1.00 96.00 86 PRO A N 1
ATOM 720 C CA . PRO A 1 86 ? 3.593 7.494 -3.386 1.00 96.00 86 PRO A CA 1
ATOM 721 C C . PRO A 1 86 ? 2.505 8.494 -2.989 1.00 96.00 86 PRO A C 1
ATOM 723 O O . PRO A 1 86 ? 1.624 8.159 -2.199 1.00 96.00 86 PRO A O 1
ATOM 726 N N . PHE A 1 87 ? 2.530 9.695 -3.572 1.00 96.50 87 PHE A N 1
ATOM 727 C CA . PHE A 1 87 ? 1.512 10.726 -3.362 1.00 96.50 87 PHE A CA 1
ATOM 728 C C . PHE A 1 87 ? 0.160 10.310 -3.928 1.00 96.50 87 PHE A C 1
ATOM 730 O O . PHE A 1 87 ? -0.848 10.436 -3.236 1.00 96.50 87 PHE A O 1
ATOM 737 N N . CYS A 1 88 ? 0.145 9.758 -5.143 1.00 97.12 88 CYS A N 1
ATOM 738 C CA . CYS A 1 88 ? -1.089 9.316 -5.785 1.00 97.12 88 CYS A CA 1
ATOM 739 C C . CYS A 1 88 ? -1.779 8.214 -4.970 1.00 97.12 88 CYS A C 1
ATOM 741 O O . CYS A 1 88 ? -2.977 8.288 -4.695 1.00 97.12 88 CYS A O 1
ATOM 743 N N . ILE A 1 89 ? -1.007 7.222 -4.514 1.00 96.44 89 ILE A N 1
ATOM 744 C CA . ILE A 1 89 ? -1.512 6.170 -3.627 1.00 96.44 89 ILE A CA 1
ATOM 745 C C . ILE A 1 89 ? -1.968 6.751 -2.287 1.00 96.44 89 ILE A C 1
ATOM 747 O O . ILE A 1 89 ? -3.039 6.392 -1.807 1.00 96.44 89 ILE A O 1
ATOM 751 N N . GLY A 1 90 ? -1.208 7.675 -1.695 1.00 96.00 90 GLY A N 1
ATOM 752 C CA . GLY A 1 90 ? -1.569 8.315 -0.430 1.00 96.00 90 GLY A CA 1
ATOM 753 C C . GLY A 1 90 ? -2.920 9.038 -0.484 1.00 96.00 90 GLY A C 1
ATOM 754 O O . GLY A 1 90 ? -3.769 8.816 0.381 1.00 96.00 90 GLY A O 1
ATOM 755 N N . PHE A 1 91 ? -3.164 9.844 -1.522 1.00 95.75 91 PHE A N 1
ATOM 756 C CA . PHE A 1 91 ? -4.454 10.522 -1.704 1.00 95.75 91 PHE A CA 1
ATOM 757 C C . PHE A 1 91 ? -5.602 9.544 -1.949 1.00 95.75 91 PHE A C 1
ATOM 759 O O . PHE A 1 91 ? -6.676 9.716 -1.370 1.00 95.75 91 PHE A O 1
ATOM 766 N N . MET A 1 92 ? -5.371 8.494 -2.743 1.00 96.00 92 MET A N 1
ATOM 767 C CA . MET A 1 92 ? -6.350 7.421 -2.934 1.00 96.00 92 MET A CA 1
ATOM 768 C C . MET A 1 92 ? -6.698 6.736 -1.610 1.00 96.00 92 MET A C 1
ATOM 770 O O . MET A 1 92 ? -7.874 6.530 -1.322 1.00 96.00 92 MET A O 1
ATOM 774 N N . MET A 1 93 ? -5.707 6.434 -0.769 1.00 94.31 93 MET A N 1
ATOM 775 C CA . MET A 1 93 ? -5.943 5.796 0.529 1.00 94.31 93 MET A CA 1
ATOM 776 C C . MET A 1 93 ? -6.732 6.692 1.481 1.00 94.31 93 MET A C 1
ATOM 778 O O . MET A 1 93 ? -7.690 6.228 2.093 1.00 94.31 93 MET A O 1
ATOM 782 N N . ILE A 1 94 ? -6.398 7.982 1.571 1.00 93.44 94 ILE A N 1
ATOM 783 C CA . ILE A 1 94 ? -7.162 8.930 2.397 1.00 93.44 94 ILE A CA 1
ATOM 784 C C . ILE A 1 94 ? -8.605 9.038 1.913 1.00 93.44 94 ILE A C 1
ATOM 786 O O . ILE A 1 94 ? -9.535 9.032 2.722 1.00 93.44 94 ILE A O 1
ATOM 790 N N . PHE A 1 95 ? -8.799 9.101 0.597 1.00 93.88 95 PHE A N 1
ATOM 791 C CA . PHE A 1 95 ? -10.128 9.100 0.012 1.00 93.88 95 PHE A CA 1
ATOM 792 C C . PHE A 1 95 ? -10.927 7.851 0.415 1.00 93.88 95 PHE A C 1
ATOM 794 O O . PHE A 1 95 ? -12.043 7.968 0.923 1.00 93.88 95 PHE A O 1
ATOM 801 N N . LEU A 1 96 ? -10.334 6.665 0.255 1.00 92.56 96 LEU A N 1
ATOM 802 C CA . LEU A 1 96 ? -10.968 5.396 0.605 1.00 92.56 96 LEU A CA 1
ATOM 803 C C . LEU A 1 96 ? -11.314 5.307 2.097 1.00 92.56 96 LEU A C 1
ATOM 805 O O . LEU A 1 96 ? -12.416 4.899 2.438 1.00 92.56 96 LEU A O 1
ATOM 809 N N . VAL A 1 97 ? -10.412 5.714 2.988 1.00 89.50 97 VAL A N 1
ATOM 810 C CA . VAL A 1 97 ? -10.613 5.560 4.438 1.00 89.50 97 VAL A CA 1
ATOM 811 C C . VAL A 1 97 ? -11.650 6.540 4.996 1.00 89.50 97 VAL A C 1
ATOM 813 O O . VAL A 1 97 ? -12.462 6.156 5.836 1.00 89.50 97 VAL A O 1
ATOM 816 N N . TYR A 1 98 ? -11.638 7.802 4.556 1.00 88.44 98 TYR A N 1
ATOM 817 C CA . TYR A 1 98 ? -12.467 8.851 5.169 1.00 88.44 98 TYR A CA 1
ATOM 818 C C . TYR A 1 98 ? -13.768 9.147 4.420 1.00 88.44 98 TYR A C 1
ATOM 820 O O . TYR A 1 98 ? -14.704 9.684 5.017 1.00 88.44 98 TYR A O 1
ATOM 828 N N . PHE A 1 99 ? -13.844 8.840 3.123 1.00 87.88 99 PHE A N 1
ATOM 829 C CA . PHE A 1 99 ? -14.971 9.256 2.283 1.00 87.88 99 PHE A CA 1
ATOM 830 C C . PHE A 1 99 ? -15.775 8.101 1.702 1.00 87.88 99 PHE A C 1
ATOM 832 O O . PHE A 1 99 ? -16.936 8.312 1.341 1.00 87.88 99 PHE A O 1
ATOM 839 N N . VAL A 1 100 ? -15.218 6.889 1.649 1.00 89.00 100 VAL A N 1
ATOM 840 C CA . VAL A 1 100 ? -15.999 5.701 1.299 1.00 89.00 100 VAL A CA 1
ATOM 841 C C . VAL A 1 100 ? -16.725 5.195 2.538 1.00 89.00 100 VAL A C 1
ATOM 843 O O . VAL A 1 100 ? -16.198 5.167 3.648 1.00 89.00 100 VAL A O 1
ATOM 846 N N . LYS A 1 101 ? -17.992 4.816 2.357 1.00 86.31 101 LYS A N 1
ATOM 847 C CA . LYS A 1 101 ? -18.823 4.307 3.445 1.00 86.31 101 LYS A CA 1
ATOM 848 C C . LYS A 1 101 ? -18.228 3.004 3.980 1.00 86.31 101 LYS A C 1
ATOM 850 O O . LYS A 1 101 ? -18.189 2.004 3.269 1.00 86.31 101 LYS A O 1
ATOM 855 N N . ASN A 1 102 ? -17.850 3.012 5.255 1.00 81.19 102 ASN A N 1
ATOM 856 C CA . ASN A 1 102 ? -17.361 1.820 5.940 1.00 81.19 102 ASN A CA 1
ATOM 857 C C . ASN A 1 102 ? -18.408 0.701 5.915 1.00 81.19 102 ASN A C 1
ATOM 859 O O . ASN A 1 102 ? -19.562 0.888 6.321 1.00 81.19 102 ASN A O 1
ATOM 863 N N . ILE A 1 103 ? -17.981 -0.481 5.480 1.00 83.56 103 ILE A N 1
ATOM 864 C CA . ILE A 1 103 ? -18.763 -1.707 5.598 1.00 83.56 103 ILE A CA 1
ATOM 865 C C . ILE A 1 103 ? -18.577 -2.204 7.029 1.00 83.56 103 ILE A C 1
ATOM 867 O O . ILE A 1 103 ? -17.477 -2.576 7.429 1.00 83.56 103 ILE A O 1
ATOM 871 N N . LYS A 1 104 ? -19.650 -2.183 7.826 1.00 79.81 104 LYS A N 1
ATOM 872 C CA . LYS A 1 104 ? -19.619 -2.750 9.176 1.00 79.81 104 LYS A CA 1
ATOM 873 C C . LYS A 1 104 ? -19.595 -4.269 9.061 1.00 79.81 104 LYS A C 1
ATOM 875 O O . LYS A 1 104 ? -20.602 -4.876 8.706 1.00 79.81 104 LYS A O 1
ATOM 880 N N . VAL A 1 105 ? -18.447 -4.862 9.354 1.00 79.56 105 VAL A N 1
ATOM 881 C CA . VAL A 1 105 ? -18.292 -6.312 9.458 1.00 79.56 105 VAL A CA 1
ATOM 882 C C . VAL A 1 105 ? -18.383 -6.692 10.935 1.00 79.56 105 VAL A C 1
ATOM 884 O O . VAL A 1 105 ? -17.760 -6.059 11.781 1.00 79.56 105 VAL A O 1
ATOM 887 N N . ASN A 1 106 ? -19.175 -7.714 11.263 1.00 79.69 106 ASN A N 1
ATOM 888 C CA . ASN A 1 106 ? -19.400 -8.159 12.649 1.00 79.69 106 ASN A CA 1
ATOM 889 C C . ASN A 1 106 ? -18.246 -9.012 13.221 1.00 79.69 106 ASN A C 1
ATOM 891 O O . ASN A 1 106 ? -18.378 -9.596 14.297 1.00 79.69 106 ASN A O 1
ATOM 895 N N . PHE A 1 107 ? -17.150 -9.146 12.481 1.00 78.94 107 PHE A N 1
ATOM 896 C CA . PHE A 1 107 ? -16.005 -9.983 12.809 1.00 78.94 107 PHE A CA 1
ATOM 897 C C . PHE A 1 107 ? -14.720 -9.318 12.304 1.00 78.94 107 PHE A C 1
ATOM 899 O O . PHE A 1 107 ? -14.731 -8.680 11.249 1.00 78.94 107 PHE A O 1
ATOM 906 N N . ASP A 1 108 ? -13.633 -9.452 13.063 1.00 83.19 108 ASP A N 1
ATOM 907 C CA . ASP A 1 108 ? -12.347 -8.810 12.775 1.00 83.19 108 ASP A CA 1
ATOM 908 C C . ASP A 1 108 ? -11.376 -9.828 12.175 1.00 83.19 108 ASP A C 1
ATOM 910 O O . ASP A 1 108 ? -10.472 -10.338 12.823 1.00 83.19 108 ASP A O 1
ATOM 914 N N . PHE A 1 109 ? -11.597 -10.173 10.909 1.00 85.62 109 PHE A N 1
ATOM 915 C CA . PHE A 1 109 ? -10.766 -11.153 10.204 1.00 85.62 109 PHE A CA 1
ATOM 916 C C . PHE A 1 109 ? -9.456 -10.563 9.665 1.00 85.62 109 PHE A C 1
ATOM 918 O O . PHE A 1 109 ? -8.724 -11.267 8.970 1.00 85.62 109 PHE A O 1
ATOM 925 N N . SER A 1 110 ? -9.164 -9.286 9.935 1.00 88.19 110 SER A N 1
ATOM 926 C CA . SER A 1 110 ? -8.031 -8.573 9.335 1.00 88.19 110 SER A CA 1
ATOM 927 C C . SER A 1 110 ? -6.693 -9.243 9.667 1.00 88.19 110 SER A C 1
ATOM 929 O O . SER A 1 110 ? -5.877 -9.489 8.774 1.00 88.19 110 SER A O 1
ATOM 931 N N . TYR A 1 111 ? -6.513 -9.637 10.929 1.00 89.94 111 TYR A N 1
ATOM 932 C CA . TYR A 1 111 ? -5.332 -10.351 11.405 1.00 89.94 111 TYR A CA 1
ATOM 933 C C . TYR A 1 111 ? -5.210 -11.746 10.784 1.00 89.94 111 TYR A C 1
ATOM 935 O O . TYR A 1 111 ? -4.175 -12.102 10.214 1.00 89.94 111 TYR A O 1
ATOM 943 N N . SER A 1 112 ? -6.295 -12.520 10.824 1.00 92.88 112 SER A N 1
ATOM 944 C CA . SER A 1 112 ? -6.341 -13.856 10.227 1.00 92.88 112 SER A CA 1
ATOM 945 C C . SER A 1 112 ? -6.107 -13.827 8.705 1.00 92.88 112 SER A C 1
ATOM 947 O O . SER A 1 112 ? -5.472 -14.731 8.167 1.00 92.88 112 SER A O 1
ATOM 949 N N . LEU A 1 113 ? -6.559 -12.792 7.989 1.00 93.69 113 LEU A N 1
ATOM 950 C CA . LEU A 1 113 ? -6.261 -12.589 6.563 1.00 93.69 113 LEU A CA 1
ATOM 951 C C . LEU A 1 113 ? -4.783 -12.306 6.334 1.00 93.69 113 LEU A C 1
ATOM 953 O O . LEU A 1 113 ? -4.164 -12.925 5.467 1.00 93.69 113 LEU A O 1
ATOM 957 N N . TYR A 1 114 ? -4.198 -11.426 7.143 1.00 92.69 114 TYR A N 1
ATOM 958 C CA . TYR A 1 114 ? -2.780 -11.108 7.059 1.00 92.69 114 TYR A CA 1
ATOM 959 C C . TYR A 1 114 ? -1.886 -12.335 7.292 1.00 92.69 114 TYR A C 1
ATOM 961 O O . TYR A 1 114 ? -0.893 -12.499 6.594 1.00 92.69 114 TYR A O 1
ATOM 969 N N . ILE A 1 115 ? -2.238 -13.241 8.202 1.00 92.94 115 ILE A N 1
ATOM 970 C CA . ILE A 1 115 ? -1.433 -14.453 8.421 1.00 92.94 115 ILE A CA 1
ATOM 971 C C . ILE A 1 115 ? -1.641 -15.483 7.313 1.00 92.94 115 ILE A C 1
ATOM 973 O O . ILE A 1 115 ? -0.675 -16.067 6.825 1.00 92.94 115 ILE A O 1
ATOM 977 N N . LEU A 1 116 ? -2.892 -15.732 6.924 1.00 95.75 116 LEU A N 1
ATOM 978 C CA . LEU A 1 116 ? -3.221 -16.866 6.061 1.00 95.75 116 LEU A CA 1
ATOM 979 C C . LEU A 1 116 ? -2.967 -16.598 4.579 1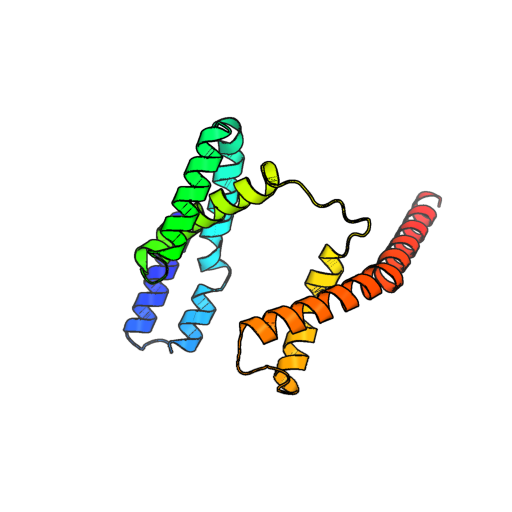.00 95.75 116 LEU A C 1
ATOM 981 O O . LEU A 1 116 ? -2.748 -17.558 3.843 1.00 95.75 116 LEU A O 1
ATOM 985 N N . HIS A 1 117 ? -2.963 -15.337 4.126 1.00 94.69 117 HIS A N 1
ATOM 986 C CA . HIS A 1 117 ? -2.811 -15.052 2.696 1.00 94.69 117 HIS A CA 1
ATOM 987 C C . HIS A 1 117 ? -1.521 -15.653 2.118 1.00 94.69 117 HIS A C 1
ATOM 989 O O . HIS A 1 117 ? -1.572 -16.334 1.098 1.00 94.69 117 HIS A O 1
ATOM 995 N N . PHE A 1 118 ? -0.379 -15.466 2.789 1.00 94.25 118 PHE A N 1
ATOM 996 C CA . PHE A 1 118 ? 0.916 -15.928 2.297 1.00 94.25 118 PHE A CA 1
ATOM 997 C C . PHE A 1 118 ? 0.988 -17.458 2.133 1.00 94.25 118 PHE A C 1
ATOM 999 O O . PHE A 1 118 ? 1.197 -17.903 1.005 1.00 94.25 118 PHE A O 1
ATOM 1006 N N . PRO A 1 119 ? 0.781 -18.291 3.176 1.00 95.81 119 PRO A N 1
ATOM 1007 C CA . PRO A 1 119 ? 0.877 -19.743 3.034 1.00 95.81 119 PRO A CA 1
ATOM 1008 C C . PRO A 1 119 ? -0.161 -20.316 2.063 1.00 95.81 119 PRO A C 1
ATOM 1010 O O . PRO A 1 119 ? 0.154 -21.247 1.328 1.00 95.81 119 PRO A O 1
ATOM 1013 N N . VAL A 1 120 ? -1.373 -19.752 2.003 1.00 95.00 120 VAL A N 1
ATOM 1014 C CA . VAL A 1 120 ? -2.404 -20.205 1.055 1.00 95.00 120 VAL A CA 1
ATOM 1015 C C . VAL A 1 120 ? -1.981 -19.931 -0.389 1.00 95.00 120 VAL A C 1
ATOM 1017 O O . VAL A 1 120 ? -2.111 -20.814 -1.235 1.00 95.00 120 VAL A O 1
ATOM 1020 N N . ILE A 1 121 ? -1.418 -18.750 -0.670 1.00 93.56 121 ILE A N 1
ATOM 1021 C CA . ILE A 1 121 ? -0.872 -18.427 -1.997 1.00 93.56 121 ILE A CA 1
ATOM 1022 C C . ILE A 1 121 ? 0.293 -19.366 -2.340 1.00 93.56 121 ILE A C 1
ATOM 1024 O O . ILE A 1 121 ? 0.341 -19.882 -3.453 1.00 93.56 121 ILE A O 1
ATOM 1028 N N . GLN A 1 122 ? 1.200 -19.640 -1.395 1.00 93.38 122 GLN A N 1
ATOM 1029 C CA . GLN A 1 122 ? 2.320 -20.563 -1.625 1.00 93.38 122 GLN A CA 1
ATOM 1030 C C . GLN A 1 122 ? 1.845 -21.988 -1.940 1.00 93.38 122 GLN A C 1
ATOM 1032 O O . GLN A 1 122 ? 2.363 -22.609 -2.864 1.00 93.38 122 GLN A O 1
ATOM 1037 N N . LEU A 1 123 ? 0.829 -22.494 -1.232 1.00 94.38 123 LEU A N 1
ATOM 1038 C CA . LEU A 1 123 ? 0.239 -23.803 -1.526 1.00 94.38 123 LEU A CA 1
ATOM 1039 C C . LEU A 1 123 ? -0.422 -23.831 -2.906 1.00 94.38 123 LEU A C 1
ATOM 1041 O O . LEU A 1 123 ? -0.238 -24.790 -3.650 1.00 94.38 123 LEU A O 1
ATOM 1045 N N . ALA A 1 124 ? -1.156 -22.781 -3.275 1.00 92.56 124 ALA A N 1
ATOM 1046 C CA . ALA A 1 124 ? -1.772 -22.702 -4.595 1.00 92.56 124 ALA A CA 1
ATOM 1047 C C . ALA A 1 124 ? -0.734 -22.690 -5.726 1.00 92.56 124 ALA A C 1
ATOM 1049 O O . ALA A 1 124 ? -0.937 -23.353 -6.740 1.00 92.56 124 ALA A O 1
ATOM 1050 N N . LEU A 1 125 ? 0.391 -21.992 -5.536 1.00 90.31 125 LEU A N 1
ATOM 1051 C CA . LEU A 1 125 ? 1.513 -22.018 -6.476 1.00 90.31 125 LEU A CA 1
ATOM 1052 C C . LEU A 1 125 ? 2.185 -23.396 -6.528 1.00 90.31 125 LEU A C 1
ATOM 1054 O O . LEU A 1 125 ? 2.481 -23.876 -7.616 1.00 90.31 125 LEU A O 1
ATOM 1058 N N . TYR A 1 126 ? 2.382 -24.047 -5.377 1.00 92.56 126 TYR A N 1
ATOM 1059 C CA . TYR A 1 126 ? 2.995 -25.375 -5.289 1.00 92.56 126 TYR A CA 1
ATOM 1060 C C . TYR A 1 126 ? 2.186 -26.457 -6.019 1.00 92.56 126 TYR A C 1
ATOM 1062 O O . TYR A 1 126 ? 2.762 -27.315 -6.677 1.00 92.56 126 TYR A O 1
ATOM 1070 N N . PHE A 1 127 ? 0.856 -26.405 -5.924 1.00 92.25 127 PHE A N 1
ATOM 1071 C CA . PHE A 1 127 ? -0.039 -27.345 -6.606 1.00 92.25 127 PHE A CA 1
ATOM 1072 C C . PHE A 1 127 ? -0.436 -26.909 -8.022 1.00 92.25 127 PHE A C 1
ATOM 1074 O O . PHE A 1 127 ? -1.319 -27.525 -8.615 1.00 92.25 127 PHE A O 1
ATOM 1081 N N . GLU A 1 128 ? 0.154 -25.830 -8.542 1.00 88.00 128 GLU A N 1
ATOM 1082 C CA . GLU A 1 128 ? -0.188 -25.259 -9.851 1.00 88.00 128 GLU A CA 1
ATOM 1083 C C . GLU A 1 128 ? -1.692 -24.927 -9.995 1.00 88.00 128 GLU A C 1
ATOM 1085 O O . GLU A 1 128 ? -2.243 -24.867 -11.094 1.00 88.00 128 GLU A O 1
ATOM 1090 N N . ILE A 1 129 ? -2.369 -24.630 -8.874 1.00 82.44 129 ILE A N 1
ATOM 1091 C CA . ILE A 1 129 ? -3.766 -24.166 -8.808 1.00 82.44 129 ILE A CA 1
ATOM 1092 C C . ILE A 1 129 ? -3.785 -22.664 -9.118 1.00 82.44 129 ILE A C 1
ATOM 1094 O O . ILE A 1 129 ? -4.240 -21.828 -8.337 1.00 82.44 129 ILE A O 1
ATOM 1098 N N . ASN A 1 130 ? -3.217 -22.300 -10.262 1.00 73.25 130 ASN A N 1
ATOM 1099 C CA . ASN A 1 130 ? -3.181 -20.935 -10.745 1.00 73.25 130 ASN A CA 1
ATOM 1100 C C . ASN A 1 130 ? -3.750 -20.910 -12.168 1.00 73.25 130 ASN A C 1
ATOM 1102 O O . ASN A 1 130 ? -3.045 -21.270 -13.113 1.00 73.25 130 ASN A O 1
ATOM 1106 N N . PRO A 1 131 ? -5.029 -20.522 -12.340 1.00 71.12 131 PRO A N 1
ATOM 1107 C CA . PRO A 1 131 ? -5.595 -20.275 -13.657 1.00 71.12 131 PRO A CA 1
ATOM 1108 C C . PRO A 1 131 ? -4.678 -19.378 -14.496 1.00 71.12 131 PRO A C 1
ATOM 1110 O O . PRO A 1 131 ? -4.075 -18.435 -13.988 1.00 71.12 131 PRO A O 1
ATOM 1113 N N . THR A 1 132 ? -4.627 -19.609 -15.808 1.00 81.12 132 THR A N 1
ATOM 1114 C CA . THR A 1 132 ? -3.870 -18.750 -16.738 1.00 81.12 132 THR A CA 1
ATOM 1115 C C . THR A 1 132 ? -4.345 -17.294 -16.724 1.00 81.12 132 THR A C 1
ATOM 1117 O O . THR A 1 132 ? -3.608 -16.401 -17.136 1.00 81.12 132 THR A O 1
ATOM 1120 N N . ASN A 1 133 ? -5.566 -17.038 -16.243 1.00 87.38 133 ASN A N 1
ATOM 1121 C CA . ASN A 1 133 ? -6.126 -15.704 -16.084 1.00 87.38 133 ASN A CA 1
ATOM 1122 C C . ASN A 1 133 ? -5.861 -15.151 -14.664 1.00 87.38 133 ASN A C 1
ATOM 1124 O O . ASN A 1 133 ? -6.503 -15.613 -13.714 1.00 87.38 133 ASN A O 1
ATOM 1128 N N . PRO A 1 134 ? -5.036 -14.093 -14.519 1.00 87.56 134 PRO A N 1
ATOM 1129 C CA . PRO A 1 134 ? -4.685 -13.510 -13.221 1.00 87.56 134 PRO A CA 1
ATOM 1130 C C . PRO A 1 134 ? -5.882 -13.024 -12.397 1.00 87.56 134 PRO A C 1
ATOM 1132 O O . PRO A 1 134 ? -5.847 -13.063 -11.168 1.00 87.56 134 PRO A O 1
ATOM 1135 N N . ILE A 1 135 ? -6.952 -12.568 -13.058 1.00 90.56 135 ILE A N 1
ATOM 1136 C CA . ILE A 1 135 ? -8.156 -12.069 -12.382 1.00 90.56 135 ILE A CA 1
ATOM 1137 C C . ILE A 1 135 ? -8.888 -13.228 -11.709 1.00 90.56 135 ILE A C 1
ATOM 1139 O O . ILE A 1 135 ? -9.321 -13.106 -10.566 1.00 90.56 135 ILE A O 1
ATOM 1143 N N . ILE A 1 136 ? -8.997 -14.366 -12.400 1.00 90.50 136 ILE A N 1
ATOM 1144 C CA . ILE A 1 136 ? -9.649 -15.560 -11.854 1.00 90.50 136 ILE A CA 1
ATOM 1145 C C . ILE A 1 136 ? -8.842 -16.072 -10.664 1.00 90.50 136 ILE A C 1
ATOM 1147 O O . ILE A 1 136 ? -9.416 -16.323 -9.606 1.00 90.50 136 ILE A O 1
ATOM 1151 N N . SER A 1 137 ? -7.517 -16.148 -10.801 1.00 90.19 137 SER A N 1
ATOM 1152 C CA . SER A 1 137 ? -6.622 -16.541 -9.711 1.00 90.19 137 SER A CA 1
ATOM 1153 C C . SER A 1 137 ? -6.785 -15.646 -8.490 1.00 90.19 137 SER A C 1
ATOM 1155 O O . SER A 1 137 ? -6.936 -16.147 -7.378 1.00 90.19 137 SER A O 1
ATOM 1157 N N . PHE A 1 138 ? -6.828 -14.325 -8.692 1.00 91.38 138 PHE A N 1
ATOM 1158 C CA . PHE A 1 138 ? -7.059 -13.369 -7.614 1.00 91.38 138 PHE A CA 1
ATOM 1159 C C . PHE A 1 138 ? -8.402 -13.609 -6.919 1.00 91.38 138 PHE A C 1
ATOM 1161 O O . PHE A 1 138 ? -8.434 -13.738 -5.698 1.00 91.38 138 PHE A O 1
ATOM 1168 N N . VAL A 1 139 ? -9.501 -13.708 -7.674 1.00 93.19 139 VAL A N 1
ATOM 1169 C CA . VAL A 1 139 ? -10.848 -13.888 -7.106 1.00 93.19 139 VAL A CA 1
ATOM 1170 C C . VAL A 1 139 ? -10.948 -15.195 -6.320 1.00 93.19 139 VAL A C 1
ATOM 1172 O O . VAL A 1 139 ? -11.461 -15.195 -5.201 1.00 93.19 139 VAL A O 1
ATOM 1175 N N . VAL A 1 140 ? -10.431 -16.297 -6.872 1.00 92.06 140 VAL A N 1
ATOM 1176 C CA . VAL A 1 140 ? -10.458 -17.615 -6.223 1.00 92.06 140 VAL A CA 1
ATOM 1177 C C . VAL A 1 140 ? -9.627 -17.606 -4.944 1.00 92.06 140 VAL A C 1
ATOM 1179 O O . VAL A 1 140 ? -10.140 -17.963 -3.884 1.00 92.06 140 VAL A O 1
ATOM 1182 N N . LEU A 1 141 ? -8.371 -17.156 -5.008 1.00 94.00 141 LEU A N 1
ATOM 1183 C CA . LEU A 1 141 ? -7.491 -17.122 -3.838 1.00 94.00 141 LEU A CA 1
ATOM 1184 C C . LEU A 1 141 ? -8.033 -16.197 -2.758 1.00 94.00 141 LEU A C 1
ATOM 1186 O O . LEU A 1 141 ? -8.068 -16.573 -1.590 1.00 94.00 141 LEU A O 1
ATOM 1190 N N . PHE A 1 142 ? -8.507 -15.012 -3.139 1.00 93.94 142 PHE A N 1
ATOM 1191 C CA . PHE A 1 142 ? -9.082 -14.062 -2.199 1.00 93.94 142 PHE A CA 1
ATOM 1192 C C . PHE A 1 142 ? -10.314 -14.638 -1.493 1.00 93.94 142 PHE A C 1
ATOM 1194 O O . PHE A 1 142 ? -10.418 -14.534 -0.272 1.00 93.94 142 PHE A O 1
ATOM 1201 N N . ALA A 1 143 ? -11.209 -15.310 -2.225 1.00 94.12 143 ALA A N 1
ATOM 1202 C CA . ALA A 1 143 ? -12.369 -15.976 -1.639 1.00 94.12 143 ALA A CA 1
ATOM 1203 C C . ALA A 1 143 ? -11.965 -17.093 -0.662 1.00 94.12 143 ALA A C 1
ATOM 1205 O O . ALA A 1 143 ? -12.493 -17.158 0.449 1.00 94.12 143 ALA A O 1
ATOM 1206 N N . VAL A 1 144 ? -11.001 -17.940 -1.038 1.00 95.00 144 VAL A N 1
ATOM 1207 C CA . VAL A 1 144 ? -10.490 -19.017 -0.172 1.00 95.00 144 VAL A CA 1
ATOM 1208 C C . VAL A 1 144 ? -9.870 -18.446 1.101 1.00 95.00 144 VAL A C 1
ATOM 1210 O O . VAL A 1 144 ? -10.205 -18.892 2.199 1.00 95.00 144 VAL A O 1
ATOM 1213 N N . ILE A 1 145 ? -9.011 -17.432 0.973 1.00 95.75 145 ILE A N 1
ATOM 1214 C CA . ILE A 1 145 ? -8.375 -16.769 2.115 1.00 95.75 145 ILE A CA 1
ATOM 1215 C C . ILE A 1 145 ? -9.445 -16.161 3.021 1.00 95.75 145 ILE A C 1
ATOM 1217 O O . ILE A 1 145 ? -9.412 -16.421 4.216 1.00 95.75 145 ILE A O 1
ATOM 1221 N N . LEU A 1 146 ? -10.433 -15.438 2.483 1.00 93.50 146 LEU A N 1
ATOM 1222 C CA . LEU A 1 146 ? -11.523 -14.860 3.278 1.00 93.50 146 LEU A CA 1
ATOM 1223 C C . LEU A 1 146 ? -12.280 -15.908 4.098 1.00 93.50 146 LEU A C 1
ATOM 1225 O O . LEU A 1 146 ? -12.538 -15.697 5.285 1.00 93.50 146 LEU A O 1
ATOM 1229 N N . VAL A 1 147 ? -12.624 -17.040 3.479 1.00 94.69 147 VAL A N 1
ATOM 1230 C CA . VAL A 1 147 ? -13.315 -18.141 4.159 1.00 94.69 147 VAL A CA 1
ATOM 1231 C C . VAL A 1 147 ? -12.442 -18.698 5.283 1.00 94.69 147 VAL A C 1
ATOM 1233 O O . VAL A 1 147 ? -12.897 -18.796 6.424 1.00 94.69 147 VAL A O 1
ATOM 1236 N N . LEU A 1 148 ? -11.174 -19.003 5.000 1.00 95.50 148 LEU A N 1
ATOM 1237 C CA . LEU A 1 148 ? -10.235 -19.508 6.004 1.00 95.50 148 LEU A CA 1
ATOM 1238 C C . LEU A 1 148 ? -10.006 -18.503 7.139 1.00 95.50 148 LEU A C 1
ATOM 1240 O O . LEU A 1 148 ? -9.970 -18.896 8.304 1.00 95.50 148 LEU A O 1
ATOM 1244 N N . SER A 1 149 ? -9.913 -17.211 6.829 1.00 94.50 149 SER A N 1
ATOM 1245 C CA . SER A 1 149 ? -9.754 -16.147 7.819 1.00 94.50 149 SER A CA 1
ATOM 1246 C C . SER A 1 149 ? -10.965 -16.021 8.730 1.00 94.50 149 SER A C 1
ATOM 1248 O O . SER A 1 149 ? -10.789 -15.840 9.931 1.00 94.50 149 SER A O 1
ATOM 1250 N N . TYR A 1 150 ? -12.182 -16.183 8.205 1.00 93.06 150 TYR A N 1
ATOM 1251 C CA . TYR A 1 150 ? -13.392 -16.231 9.026 1.00 93.06 150 TYR A CA 1
ATOM 1252 C C . TYR A 1 150 ? -13.375 -17.419 10.002 1.00 93.06 150 TYR A C 1
ATOM 1254 O O . TYR A 1 150 ? -13.667 -17.260 11.190 1.00 93.06 150 TYR A O 1
ATOM 1262 N N . PHE A 1 151 ? -12.996 -18.612 9.528 1.00 93.81 151 PHE A N 1
ATOM 1263 C CA . PHE A 1 151 ? -12.860 -19.787 10.395 1.00 93.81 151 PHE A CA 1
ATOM 1264 C C . PHE A 1 151 ? -11.759 -19.591 11.450 1.00 93.81 151 PHE A C 1
ATOM 1266 O O . PHE A 1 151 ? -11.980 -19.857 12.632 1.00 93.81 151 PHE A O 1
ATOM 1273 N N . SER A 1 152 ? -10.598 -19.073 11.055 1.00 94.12 152 SER A N 1
ATOM 1274 C CA . SER A 1 152 ? -9.496 -18.772 11.972 1.00 94.12 152 SER A CA 1
ATOM 1275 C C . SER A 1 152 ? -9.910 -17.776 13.057 1.00 94.12 152 SER A C 1
ATOM 1277 O O . SER A 1 152 ? -9.722 -18.050 14.243 1.00 94.12 152 SER A O 1
ATOM 1279 N N . GLU A 1 153 ? -10.568 -16.675 12.690 1.00 91.62 153 GLU A N 1
ATOM 1280 C CA . GLU A 1 153 ? -11.019 -15.661 13.648 1.00 91.62 153 GLU A CA 1
ATOM 1281 C C . GLU A 1 153 ? -11.994 -16.252 14.680 1.00 91.62 153 GLU A C 1
ATOM 1283 O O . GLU A 1 153 ? -11.848 -16.074 15.896 1.00 91.62 153 GLU A O 1
ATOM 1288 N N . LYS A 1 154 ? -12.975 -17.021 14.196 1.00 91.12 154 LYS A N 1
ATOM 1289 C CA . LYS A 1 154 ? -14.037 -17.592 15.026 1.00 91.12 154 LYS A CA 1
ATOM 1290 C C . LYS A 1 154 ? -13.542 -18.693 15.963 1.00 91.12 154 LYS A C 1
ATOM 1292 O O . LYS A 1 154 ? -13.949 -18.719 17.126 1.00 91.12 154 LYS A O 1
ATOM 1297 N N . TYR A 1 155 ? -12.720 -19.616 15.465 1.00 92.25 155 TYR A N 1
ATOM 1298 C CA . TYR A 1 155 ? -12.365 -20.842 16.191 1.00 92.25 155 TYR A CA 1
ATOM 1299 C C . TYR A 1 155 ? -11.008 -20.772 16.893 1.00 92.25 155 TYR A C 1
ATOM 1301 O O . TYR A 1 155 ? -10.833 -21.406 17.938 1.00 92.25 155 TYR A O 1
ATOM 1309 N N . ILE A 1 156 ? -10.064 -20.003 16.350 1.00 92.38 156 ILE A N 1
ATOM 1310 C CA . ILE A 1 156 ? -8.702 -19.892 16.873 1.00 92.38 156 ILE A CA 1
ATOM 1311 C C . ILE A 1 156 ? -8.579 -18.569 17.627 1.00 92.38 156 ILE A C 1
ATOM 1313 O O . ILE A 1 156 ? -8.497 -18.557 18.856 1.00 92.38 156 ILE A O 1
ATOM 1317 N N . GLU A 1 157 ? -8.651 -17.447 16.919 1.00 90.75 157 GLU A N 1
ATOM 1318 C CA . GLU A 1 157 ? -8.283 -16.130 17.444 1.00 90.75 157 GLU A CA 1
ATOM 1319 C C . GLU A 1 157 ? -9.092 -15.737 18.689 1.00 90.75 157 GLU A C 1
ATOM 1321 O O . GLU A 1 157 ? -8.528 -15.522 19.767 1.00 90.75 157 GLU A O 1
ATOM 1326 N N . LYS A 1 158 ? -10.431 -15.751 18.602 1.00 89.62 158 LYS A N 1
ATOM 1327 C CA . LYS A 1 158 ? -11.309 -15.409 19.738 1.00 89.62 158 LYS A CA 1
ATOM 1328 C C . LYS A 1 158 ? -11.083 -16.299 20.957 1.00 89.62 158 LYS A C 1
ATOM 1330 O O . LYS A 1 158 ? -11.173 -15.823 22.094 1.00 89.62 158 LYS A O 1
ATOM 1335 N N . ARG A 1 159 ? -10.780 -17.581 20.738 1.00 90.50 159 ARG A N 1
ATOM 1336 C CA . ARG A 1 159 ? -10.528 -18.548 21.811 1.00 90.50 159 ARG A CA 1
ATOM 1337 C C . ARG A 1 159 ? -9.212 -18.240 22.519 1.00 90.50 159 ARG A C 1
ATOM 1339 O O . ARG A 1 159 ? -9.206 -18.127 23.742 1.00 90.50 159 ARG A O 1
ATOM 1346 N N . PHE A 1 160 ? -8.127 -18.041 21.775 1.00 91.06 160 PHE A N 1
ATOM 1347 C CA . PHE A 1 160 ? -6.813 -17.759 22.360 1.00 91.06 160 PHE A CA 1
ATOM 1348 C C . PHE A 1 160 ? -6.738 -16.372 23.012 1.00 91.06 160 PHE A C 1
ATOM 1350 O O . PHE A 1 160 ? -6.165 -16.245 24.093 1.00 91.06 160 PHE A O 1
ATOM 1357 N N . ILE A 1 161 ? -7.409 -15.357 22.457 1.00 90.50 161 ILE A N 1
ATOM 1358 C CA . ILE A 1 161 ? -7.528 -14.038 23.105 1.00 90.50 161 ILE A CA 1
ATOM 1359 C C . ILE A 1 161 ? -8.288 -14.142 24.435 1.00 90.50 161 ILE A C 1
ATOM 1361 O O . ILE A 1 161 ? -7.959 -13.450 25.403 1.00 90.50 161 ILE A O 1
ATOM 1365 N N . LYS A 1 162 ? -9.328 -14.984 24.515 1.00 92.62 162 LYS A N 1
ATOM 1366 C CA . LYS A 1 162 ? -10.043 -15.224 25.777 1.00 92.62 162 LYS A CA 1
ATOM 1367 C C . LYS A 1 162 ? -9.121 -15.865 26.818 1.00 92.62 162 LYS A C 1
ATOM 1369 O O . LYS A 1 162 ? -9.048 -15.350 27.929 1.00 92.62 162 LYS A O 1
ATOM 1374 N N . ILE A 1 163 ? -8.380 -16.905 26.433 1.00 94.25 163 ILE A N 1
ATOM 1375 C CA . ILE A 1 163 ? -7.410 -17.582 27.310 1.00 94.25 163 ILE A CA 1
ATOM 1376 C C . ILE A 1 163 ? -6.358 -16.588 27.824 1.00 94.25 163 ILE A C 1
ATOM 1378 O O . ILE A 1 163 ? -6.145 -16.486 29.030 1.00 94.25 163 ILE A O 1
ATOM 1382 N N . GLY A 1 164 ? -5.752 -15.793 26.935 1.00 92.19 164 GLY A N 1
ATOM 1383 C CA . GLY A 1 164 ? -4.754 -14.791 27.322 1.00 92.19 164 GLY A CA 1
ATOM 1384 C C . GLY A 1 164 ? -5.301 -13.755 28.310 1.00 92.19 164 GLY A C 1
ATOM 1385 O O . GLY A 1 164 ? -4.646 -13.425 29.297 1.00 92.19 164 GLY A O 1
ATOM 1386 N N . ARG A 1 165 ? -6.543 -13.292 28.108 1.00 92.31 165 ARG A N 1
ATOM 1387 C CA . ARG A 1 165 ? -7.208 -12.368 29.044 1.00 92.31 165 ARG A CA 1
ATOM 1388 C C . ARG A 1 165 ? -7.455 -12.987 30.419 1.00 92.31 165 ARG A C 1
ATOM 1390 O O . ARG A 1 165 ? -7.357 -12.275 31.413 1.00 92.31 165 ARG A O 1
ATOM 1397 N N . GLU A 1 166 ? -7.795 -14.270 30.489 1.00 93.94 166 GLU A N 1
ATOM 1398 C CA . GLU A 1 166 ? -8.014 -14.972 31.761 1.00 93.94 166 GLU A CA 1
ATOM 1399 C C . GLU A 1 166 ? -6.709 -15.141 32.551 1.00 93.94 166 GLU A C 1
ATOM 1401 O O . GLU A 1 166 ? -6.700 -14.898 33.757 1.00 93.94 166 GLU A O 1
ATOM 1406 N N . ILE A 1 167 ? -5.599 -15.451 31.873 1.00 93.81 167 ILE A N 1
ATOM 1407 C CA . ILE A 1 167 ? -4.269 -15.557 32.497 1.00 93.81 167 ILE A CA 1
ATOM 1408 C C . ILE A 1 167 ? -3.851 -14.216 33.116 1.00 93.81 167 ILE A C 1
ATOM 1410 O O . ILE A 1 167 ? -3.519 -14.161 34.297 1.00 93.81 167 ILE A O 1
ATOM 1414 N N . VAL A 1 168 ? -3.947 -13.119 32.353 1.00 92.69 168 VAL A N 1
ATOM 1415 C CA . VAL A 1 168 ? -3.575 -11.773 32.833 1.00 92.69 168 VAL A CA 1
ATOM 1416 C C . VAL A 1 168 ? -4.449 -11.317 34.005 1.00 92.69 168 VAL A C 1
ATOM 1418 O O . VAL A 1 168 ? -3.973 -10.633 34.907 1.00 92.69 168 VAL A O 1
ATOM 1421 N N . LYS A 1 169 ? -5.740 -11.675 34.013 1.00 90.94 169 LYS A N 1
ATOM 1422 C CA . LYS A 1 169 ? -6.628 -11.352 35.140 1.00 90.94 169 LYS A CA 1
ATOM 1423 C C . LYS A 1 169 ? -6.215 -12.076 36.416 1.00 90.94 169 LYS A C 1
ATOM 1425 O O . LYS A 1 169 ? -6.226 -11.446 37.465 1.00 90.94 169 LYS A O 1
ATOM 1430 N N . LYS A 1 170 ? -5.861 -13.361 36.315 1.00 86.50 170 LYS A N 1
ATOM 1431 C CA . LYS A 1 170 ? -5.452 -14.178 37.462 1.00 86.50 170 LYS A CA 1
ATOM 1432 C C . LYS A 1 170 ? -4.176 -13.640 38.116 1.00 86.50 170 LYS A C 1
ATOM 1434 O O . LYS A 1 170 ? -4.111 -13.593 39.338 1.00 86.50 170 LYS A O 1
ATOM 1439 N N . ASP A 1 171 ? -3.223 -13.190 37.305 1.00 82.50 171 ASP A N 1
ATOM 1440 C CA . ASP A 1 171 ? -1.950 -12.620 37.764 1.00 82.50 171 ASP A CA 1
ATOM 1441 C C . ASP A 1 171 ? -2.133 -11.286 38.509 1.00 82.50 171 ASP A C 1
ATOM 1443 O O . ASP A 1 171 ? -1.519 -11.053 39.538 1.00 82.50 171 ASP A O 1
ATOM 1447 N N . LYS A 1 172 ? -3.066 -10.431 38.064 1.00 78.12 172 LYS A N 1
ATOM 1448 C CA . LYS A 1 172 ? -3.396 -9.166 38.756 1.00 78.12 172 LYS A CA 1
ATOM 1449 C C . LYS A 1 172 ? -4.166 -9.337 40.070 1.00 78.12 172 LYS A C 1
ATOM 1451 O O . LYS A 1 172 ? -4.349 -8.357 40.787 1.00 78.12 172 LYS A O 1
ATOM 1456 N N . SER A 1 173 ? -4.707 -10.525 40.322 1.00 71.00 173 SER A N 1
ATOM 1457 C CA . SER A 1 173 ? -5.477 -10.852 41.530 1.00 71.00 173 SER A CA 1
ATOM 1458 C C . SER A 1 173 ? -4.687 -11.666 42.563 1.00 71.00 173 SER A C 1
ATOM 1460 O O . SER A 1 173 ? -5.257 -12.006 43.599 1.00 71.00 173 SER A O 1
ATOM 1462 N N . ALA A 1 174 ? -3.429 -12.001 42.261 1.00 58.50 174 ALA A N 1
ATOM 1463 C CA . ALA A 1 174 ? -2.465 -12.616 43.173 1.00 58.50 174 ALA A CA 1
ATOM 1464 C C . ALA A 1 174 ? -1.564 -11.538 43.795 1.00 58.50 174 ALA A C 1
ATOM 1466 O O . ALA A 1 174 ? -1.133 -11.755 44.947 1.00 58.50 174 ALA A O 1
#

Radius of gyration: 21.15 Å; chains: 1; bounding box: 46×49×61 Å